Protein AF-A0AAV5ZDZ4-F1 (afdb_monomer_lite)

Structure (mmCIF, N/CA/C/O backbone):
data_AF-A0AAV5ZDZ4-F1
#
_entry.id   AF-A0AAV5ZDZ4-F1
#
loop_
_atom_site.group_PDB
_atom_site.id
_atom_site.type_symbol
_atom_site.label_atom_id
_atom_site.label_alt_id
_atom_site.label_comp_id
_atom_site.label_asym_id
_atom_site.label_entity_id
_atom_site.label_seq_id
_atom_site.pdbx_PDB_ins_code
_atom_site.Cartn_x
_atom_site.Cartn_y
_atom_site.Cartn_z
_atom_site.occupancy
_atom_site.B_iso_or_equiv
_atom_site.auth_seq_id
_atom_site.auth_comp_id
_atom_site.auth_asym_id
_atom_site.auth_atom_id
_atom_site.pdbx_PDB_model_num
ATOM 1 N N . LEU A 1 1 ? 1.459 -2.157 14.876 1.00 74.44 1 LEU A N 1
ATOM 2 C CA . LEU A 1 1 ? 1.953 -2.933 13.709 1.00 74.44 1 LEU A CA 1
ATOM 3 C C . LEU A 1 1 ? 1.713 -2.093 12.465 1.00 74.44 1 LEU A C 1
ATOM 5 O O . LEU A 1 1 ? 0.698 -1.417 12.431 1.00 74.44 1 LEU A O 1
ATOM 9 N N . LEU A 1 2 ? 2.621 -2.112 11.493 1.00 89.12 2 LEU A N 1
ATOM 10 C CA . LEU A 1 2 ? 2.486 -1.393 10.222 1.00 89.12 2 LEU A CA 1
ATOM 11 C C . LEU A 1 2 ? 2.109 -2.391 9.117 1.00 89.12 2 LEU A C 1
ATOM 13 O O . LEU A 1 2 ? 2.584 -3.526 9.137 1.00 89.12 2 LEU A O 1
ATOM 17 N N . VAL A 1 3 ? 1.254 -1.984 8.180 1.00 95.75 3 VAL A N 1
ATOM 18 C CA . VAL A 1 3 ? 0.971 -2.724 6.941 1.00 95.75 3 VAL A CA 1
ATOM 19 C C . VAL A 1 3 ? 1.407 -1.837 5.782 1.00 95.75 3 VAL A C 1
ATOM 21 O O . VAL A 1 3 ? 0.996 -0.683 5.707 1.00 95.75 3 VAL A O 1
ATOM 24 N N . GLN A 1 4 ? 2.265 -2.359 4.909 1.00 94.31 4 GLN A N 1
ATOM 25 C CA . GLN A 1 4 ? 2.805 -1.632 3.759 1.00 94.31 4 GLN A CA 1
ATOM 26 C C . GLN A 1 4 ? 2.337 -2.294 2.467 1.00 94.31 4 GLN A C 1
ATOM 28 O O . GLN A 1 4 ? 2.216 -3.514 2.405 1.00 94.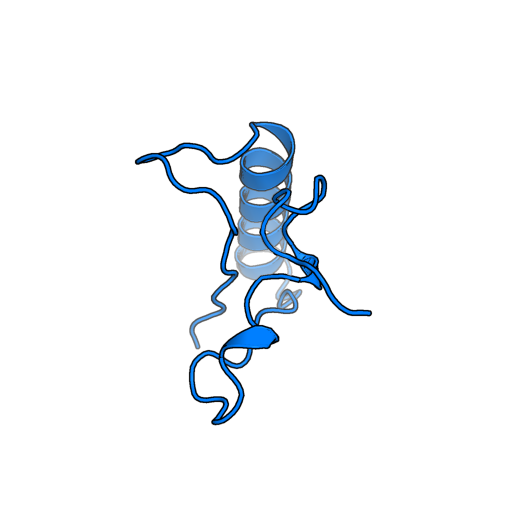31 4 GLN A O 1
ATOM 33 N N . ARG A 1 5 ? 2.061 -1.490 1.441 1.00 93.50 5 ARG A N 1
ATOM 34 C CA . ARG A 1 5 ? 1.649 -1.941 0.107 1.00 93.50 5 ARG A CA 1
ATOM 35 C C . ARG A 1 5 ? 2.455 -1.161 -0.916 1.00 93.50 5 ARG A C 1
ATOM 37 O O . ARG A 1 5 ? 2.344 0.063 -0.967 1.00 93.50 5 ARG A O 1
ATOM 44 N N . ALA A 1 6 ? 3.302 -1.839 -1.677 1.00 91.31 6 ALA A N 1
ATOM 45 C CA . ALA A 1 6 ? 4.058 -1.200 -2.742 1.00 91.31 6 ALA A CA 1
ATOM 46 C C . ALA A 1 6 ? 3.179 -1.041 -3.991 1.00 91.31 6 ALA A C 1
ATOM 48 O O . ALA A 1 6 ? 2.346 -1.892 -4.292 1.00 91.31 6 ALA A O 1
ATOM 49 N N . VAL A 1 7 ? 3.390 0.041 -4.736 1.00 88.56 7 VAL A N 1
ATOM 50 C CA . VAL A 1 7 ? 2.750 0.285 -6.036 1.00 88.56 7 VAL A CA 1
ATOM 51 C C . VAL A 1 7 ? 3.852 0.424 -7.077 1.00 88.56 7 VAL A C 1
ATOM 53 O O . VAL A 1 7 ? 4.823 1.152 -6.863 1.00 88.56 7 VAL A O 1
ATOM 56 N N . ARG A 1 8 ? 3.727 -0.299 -8.192 1.00 86.38 8 ARG A N 1
ATOM 57 C CA . ARG A 1 8 ? 4.736 -0.345 -9.256 1.00 86.38 8 ARG A CA 1
ATOM 58 C C . ARG A 1 8 ? 4.444 0.708 -10.318 1.00 86.38 8 ARG A C 1
ATOM 60 O O . ARG A 1 8 ? 3.776 0.424 -11.305 1.00 86.38 8 ARG A O 1
ATOM 67 N N . TRP A 1 9 ? 4.961 1.921 -10.127 1.00 82.69 9 TRP A N 1
ATOM 68 C CA . TRP A 1 9 ? 4.900 2.970 -11.147 1.00 82.69 9 TRP A CA 1
ATOM 69 C C . TRP A 1 9 ? 6.157 3.855 -11.129 1.00 82.69 9 TRP A C 1
ATOM 71 O O . TRP A 1 9 ? 6.660 4.157 -10.048 1.00 82.69 9 TRP A O 1
ATOM 81 N N . PRO A 1 10 ? 6.677 4.302 -12.289 1.00 73.31 10 PRO A N 1
ATOM 82 C CA . PRO A 1 10 ? 7.918 5.083 -12.360 1.00 73.31 10 PRO A CA 1
ATOM 83 C C . PRO A 1 10 ? 7.788 6.551 -11.906 1.00 73.31 10 PRO A C 1
ATOM 85 O O . PRO A 1 10 ? 8.797 7.243 -11.800 1.00 73.31 10 PRO A O 1
ATOM 88 N N . GLY A 1 11 ? 6.571 7.053 -11.664 1.00 77.56 11 GLY A N 1
ATOM 89 C CA . GLY A 1 11 ? 6.305 8.463 -11.348 1.00 77.56 11 GLY A CA 1
ATOM 90 C C . GLY A 1 11 ? 6.039 8.734 -9.863 1.00 77.56 11 GLY A C 1
ATOM 91 O O . GLY A 1 11 ? 5.403 7.930 -9.180 1.00 77.56 11 GLY A O 1
ATOM 92 N N . HIS A 1 12 ? 6.466 9.903 -9.370 1.00 79.31 12 HIS A N 1
ATOM 93 C CA . HIS A 1 12 ? 6.111 10.370 -8.026 1.00 79.31 12 HIS A CA 1
ATOM 94 C C . HIS A 1 12 ? 4.593 10.559 -7.913 1.00 79.31 12 HIS A C 1
ATOM 96 O O . HIS A 1 12 ? 3.977 11.196 -8.764 1.00 79.31 12 HIS A O 1
ATOM 102 N N . CYS A 1 13 ? 3.997 9.996 -6.864 1.00 81.31 13 CYS A N 1
ATOM 103 C CA . CYS A 1 13 ? 2.553 10.000 -6.625 1.00 81.31 13 CYS A CA 1
ATOM 104 C C . CYS A 1 13 ? 1.675 9.367 -7.713 1.00 81.31 13 CYS A C 1
ATOM 106 O O . CYS A 1 13 ? 0.468 9.595 -7.731 1.00 81.31 13 CYS A O 1
ATOM 108 N N . ALA A 1 14 ? 2.241 8.535 -8.585 1.00 80.62 14 ALA A N 1
ATOM 109 C CA . ALA A 1 14 ? 1.506 7.916 -9.683 1.00 80.62 14 ALA A CA 1
ATOM 110 C C . ALA A 1 14 ? 0.713 6.664 -9.260 1.00 80.62 14 ALA A C 1
ATOM 112 O O . ALA A 1 14 ? 0.725 5.632 -9.928 1.00 80.62 14 ALA A O 1
ATOM 113 N N . PHE A 1 15 ? 0.044 6.756 -8.116 1.00 79.50 15 PHE A N 1
ATOM 114 C CA . PHE A 1 15 ? -0.937 5.778 -7.667 1.00 79.50 15 PHE A CA 1
ATOM 115 C C . PHE A 1 15 ? -2.298 6.148 -8.258 1.00 79.50 15 PHE A C 1
ATOM 117 O O . PHE A 1 15 ? -2.692 7.314 -8.214 1.00 79.50 15 PHE A O 1
ATOM 124 N N . ASP A 1 16 ? -3.0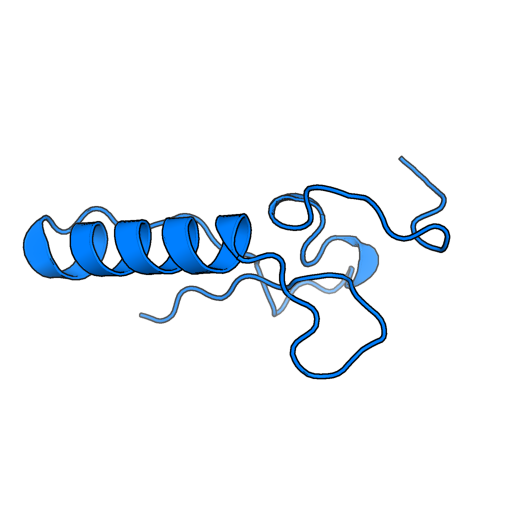08 5.154 -8.783 1.00 82.81 16 ASP A N 1
ATOM 125 C CA . ASP A 1 16 ? -4.393 5.316 -9.219 1.00 82.81 16 ASP A CA 1
ATOM 126 C C . ASP A 1 16 ? -5.291 5.689 -8.023 1.00 82.81 16 ASP A C 1
ATOM 128 O O . ASP A 1 16 ? -5.038 5.250 -6.892 1.00 82.81 16 ASP A O 1
ATOM 132 N N . SER A 1 17 ? -6.322 6.505 -8.255 1.00 88.06 17 SER A N 1
ATOM 133 C CA . SER A 1 17 ? -7.281 6.893 -7.214 1.00 88.06 17 SER A CA 1
ATOM 134 C C . SER A 1 17 ? -7.945 5.672 -6.577 1.00 88.06 17 SER A C 1
ATOM 136 O O . SER A 1 17 ? -8.064 5.628 -5.358 1.00 88.06 17 SER A O 1
ATOM 138 N N . GLU A 1 18 ? -8.254 4.636 -7.360 1.00 87.56 18 GLU A N 1
ATOM 139 C CA . GLU A 1 18 ? -8.860 3.394 -6.864 1.00 87.56 18 GLU A CA 1
ATOM 140 C C . GLU A 1 18 ? -7.979 2.707 -5.804 1.00 87.56 18 GLU A C 1
ATOM 142 O O . GLU A 1 18 ? -8.468 2.236 -4.776 1.00 87.56 18 GLU A O 1
ATOM 147 N N . ILE A 1 19 ? -6.653 2.710 -5.999 1.00 88.88 19 ILE A N 1
ATOM 148 C CA . ILE A 1 19 ? -5.699 2.132 -5.037 1.00 88.88 19 ILE A CA 1
ATOM 149 C C . ILE A 1 19 ? -5.710 2.931 -3.732 1.00 88.88 19 ILE A C 1
ATOM 151 O O . ILE A 1 19 ? -5.625 2.352 -2.646 1.00 88.88 19 ILE A O 1
ATOM 155 N N . ARG A 1 20 ? -5.775 4.263 -3.833 1.00 90.56 20 ARG A N 1
ATOM 156 C CA . ARG A 1 20 ? -5.778 5.151 -2.665 1.00 90.56 20 ARG A CA 1
ATOM 157 C C . ARG A 1 20 ? -7.058 4.995 -1.860 1.00 90.56 20 ARG A C 1
ATOM 159 O O . ARG A 1 20 ? -6.964 4.876 -0.641 1.00 90.56 20 ARG A O 1
ATOM 166 N N . ASP A 1 21 ? -8.200 4.965 -2.536 1.00 94.44 21 ASP A N 1
ATOM 167 C CA . ASP A 1 21 ? -9.512 4.850 -1.905 1.00 94.44 21 ASP A CA 1
ATOM 168 C C . ASP A 1 21 ? -9.619 3.511 -1.166 1.00 94.44 21 ASP A C 1
ATOM 170 O O . ASP A 1 21 ? -9.853 3.491 0.041 1.00 94.44 21 ASP A O 1
ATOM 174 N N . GLN A 1 22 ? -9.270 2.397 -1.822 1.00 93.38 22 GLN A N 1
ATOM 175 C CA . GLN A 1 22 ? -9.276 1.082 -1.174 1.00 93.38 22 GLN A CA 1
ATOM 176 C C . GLN A 1 22 ? -8.293 0.992 0.005 1.00 93.38 22 GLN A C 1
ATOM 178 O O . GLN A 1 22 ? -8.588 0.372 1.028 1.00 93.38 22 GLN A O 1
ATOM 183 N N . ALA A 1 23 ? -7.099 1.586 -0.110 1.00 93.94 23 ALA A N 1
ATOM 184 C CA . ALA A 1 23 ? -6.139 1.604 0.993 1.00 93.94 23 ALA A CA 1
ATOM 185 C C . ALA A 1 23 ? -6.640 2.425 2.189 1.00 93.94 23 ALA A C 1
ATOM 187 O O . ALA A 1 23 ? -6.342 2.075 3.334 1.00 93.94 23 ALA A O 1
ATOM 188 N N . PHE A 1 24 ? -7.393 3.495 1.932 1.00 95.69 24 PHE A N 1
ATOM 189 C CA . PHE A 1 24 ? -8.006 4.300 2.976 1.00 95.69 24 PHE A CA 1
ATOM 190 C C . PHE A 1 24 ? -9.169 3.564 3.648 1.00 95.69 24 PHE A C 1
ATOM 192 O O . PHE A 1 24 ? -9.194 3.484 4.875 1.00 95.69 24 PHE A O 1
ATOM 199 N N . ASP A 1 25 ? -10.057 2.940 2.876 1.00 97.56 25 ASP A N 1
ATOM 200 C CA . ASP A 1 25 ? -11.161 2.133 3.408 1.00 97.56 25 ASP A CA 1
ATOM 201 C C . ASP A 1 25 ? -10.652 0.988 4.297 1.00 97.56 25 ASP A C 1
ATOM 203 O O . ASP A 1 25 ? -11.172 0.749 5.390 1.00 97.56 25 ASP A O 1
ATOM 207 N N . ASP A 1 26 ? -9.572 0.324 3.879 1.00 97.25 26 ASP A N 1
ATOM 208 C CA . ASP A 1 26 ? -8.928 -0.732 4.660 1.00 97.25 26 ASP A CA 1
ATOM 209 C C . ASP A 1 26 ? -8.295 -0.206 5.958 1.00 97.25 26 ASP A C 1
ATOM 211 O O . ASP A 1 26 ? -8.324 -0.887 6.988 1.00 97.25 26 ASP A O 1
ATOM 215 N N . LEU A 1 27 ? -7.721 1.003 5.935 1.00 96.88 27 LEU A N 1
ATOM 216 C CA . LEU A 1 27 ? -7.199 1.658 7.135 1.00 96.88 27 LEU A CA 1
ATOM 217 C C . LEU A 1 27 ? -8.333 1.968 8.117 1.00 96.88 27 LEU A C 1
ATOM 219 O O . LEU A 1 27 ? -8.204 1.664 9.304 1.00 96.88 27 LEU A O 1
ATOM 223 N N . VAL A 1 28 ? -9.442 2.529 7.630 1.00 97.94 28 VAL A N 1
ATOM 224 C CA . VAL A 1 28 ? -10.628 2.823 8.444 1.00 97.94 28 VAL A CA 1
ATOM 225 C C . VAL A 1 28 ? -11.187 1.533 9.046 1.00 97.94 28 VAL A C 1
ATOM 227 O O . VAL A 1 28 ? -11.375 1.454 10.258 1.00 97.94 28 VAL A O 1
ATOM 230 N N . ALA A 1 29 ? -11.353 0.474 8.248 1.00 98.25 29 ALA A N 1
ATOM 231 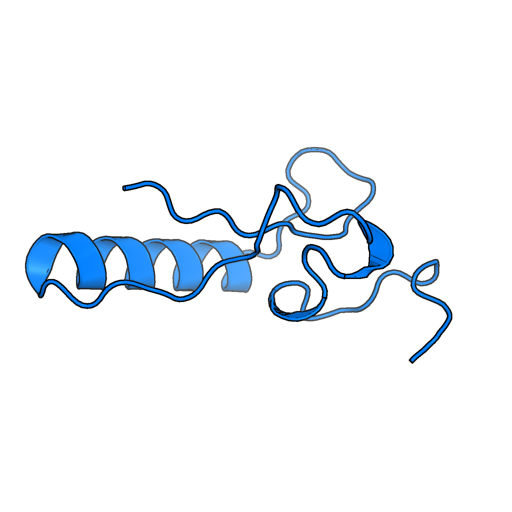C CA . ALA A 1 29 ? -11.816 -0.824 8.736 1.00 98.25 29 ALA A CA 1
ATOM 232 C C . ALA A 1 29 ? -10.877 -1.432 9.792 1.00 98.25 29 ALA A C 1
ATOM 234 O O . ALA A 1 29 ? -11.342 -2.040 10.762 1.00 98.25 29 ALA A O 1
ATOM 235 N N . TRP A 1 30 ? -9.563 -1.252 9.651 1.00 97.50 30 TRP A N 1
ATOM 236 C CA . TRP A 1 30 ? -8.619 -1.711 10.663 1.00 97.50 30 TRP A CA 1
ATOM 237 C C . TRP A 1 30 ? -8.762 -0.936 11.970 1.00 97.50 30 TRP A C 1
ATOM 239 O O . TRP A 1 30 ? -8.843 -1.549 13.035 1.00 97.50 30 TRP A O 1
ATOM 249 N N . VAL A 1 31 ? -8.812 0.393 11.896 1.00 96.88 31 VAL A N 1
ATOM 250 C CA . VAL A 1 31 ? -8.889 1.261 13.076 1.00 96.88 31 VAL A CA 1
ATOM 251 C C . VAL A 1 31 ? -10.218 1.083 13.807 1.00 96.88 31 VAL A C 1
ATOM 253 O O . VAL A 1 31 ? -10.227 0.936 15.025 1.00 96.88 31 VAL A O 1
ATOM 256 N N . GLU A 1 32 ? -11.332 1.059 13.080 1.00 98.25 32 GLU A N 1
ATOM 257 C CA . GLU A 1 32 ? -12.668 1.043 13.678 1.00 98.25 32 GLU A CA 1
ATOM 258 C C . GLU A 1 32 ? -13.146 -0.360 14.056 1.00 98.25 32 GLU A C 1
ATOM 260 O O . GLU A 1 32 ? -13.897 -0.522 15.017 1.00 98.25 32 GLU A O 1
ATOM 265 N N . LYS A 1 33 ? -12.745 -1.384 13.293 1.00 98.06 33 LYS A N 1
ATOM 266 C CA . LYS A 1 33 ? -13.306 -2.744 13.405 1.00 98.06 33 LYS A CA 1
ATOM 267 C C . LYS A 1 33 ? -12.252 -3.804 13.722 1.00 98.06 33 LYS A C 1
ATOM 269 O O . LYS A 1 33 ? -12.587 -4.979 13.837 1.00 98.06 33 LYS A O 1
ATOM 274 N N . GLY A 1 34 ? -10.979 -3.424 13.837 1.00 97.12 34 GLY A N 1
ATOM 275 C CA . GLY A 1 34 ? -9.878 -4.355 14.095 1.00 97.12 34 GLY A CA 1
ATOM 276 C C . GLY A 1 34 ? -9.537 -5.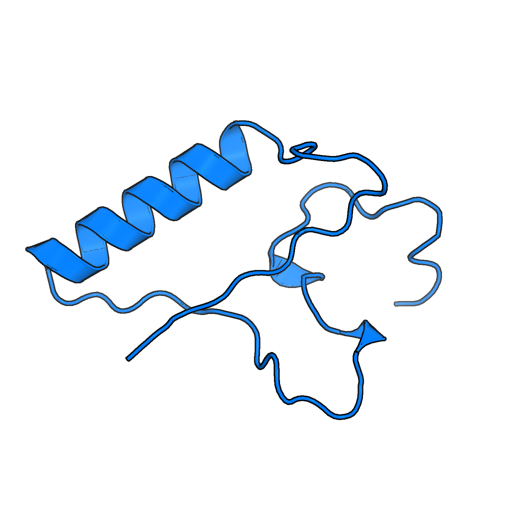271 12.915 1.00 97.12 34 GLY A C 1
ATOM 277 O O . GLY A 1 34 ? -8.723 -6.183 13.067 1.00 97.12 34 GLY A O 1
ATOM 278 N N . VAL A 1 35 ? -10.121 -5.047 11.731 1.00 97.69 35 VAL A N 1
ATOM 279 C CA . VAL A 1 35 ? -9.898 -5.883 10.544 1.00 97.69 35 VAL A CA 1
ATOM 280 C C . VAL A 1 35 ? -8.568 -5.501 9.904 1.00 97.69 35 VAL A C 1
ATOM 282 O O . VAL A 1 35 ? -8.491 -4.587 9.090 1.00 97.69 35 VAL A O 1
ATOM 285 N N . LYS A 1 36 ? -7.490 -6.184 10.297 1.00 96.81 36 LYS A N 1
ATOM 286 C CA . LYS A 1 36 ? -6.153 -5.900 9.769 1.00 96.81 36 LYS A CA 1
ATOM 287 C C . LYS A 1 36 ? -6.065 -6.259 8.273 1.00 96.81 36 LYS A C 1
ATOM 289 O O . LYS A 1 36 ? -6.248 -7.430 7.932 1.00 96.81 36 LYS A O 1
ATOM 294 N N . PRO A 1 37 ? -5.694 -5.316 7.391 1.00 96.75 37 PRO A N 1
ATOM 295 C CA . PRO A 1 37 ? -5.500 -5.607 5.982 1.00 96.75 37 PRO A CA 1
ATOM 296 C C . PRO A 1 37 ? -4.270 -6.476 5.718 1.00 96.75 37 PRO A C 1
ATOM 298 O O . PRO A 1 37 ? -3.283 -6.459 6.459 1.00 96.75 37 PRO A O 1
ATOM 301 N N . ALA A 1 38 ? -4.286 -7.161 4.575 1.00 95.50 38 ALA A N 1
ATOM 302 C CA . ALA A 1 38 ? -3.067 -7.719 4.008 1.00 95.50 38 ALA A CA 1
ATOM 303 C C . ALA A 1 38 ? -2.134 -6.604 3.497 1.00 95.50 38 ALA A C 1
ATOM 305 O O . ALA A 1 38 ? -2.589 -5.533 3.076 1.00 95.50 38 ALA A O 1
ATOM 306 N N . GLY A 1 39 ? -0.835 -6.893 3.495 1.00 94.94 39 GLY A N 1
ATOM 307 C CA . GLY A 1 39 ? 0.212 -6.055 2.913 1.00 94.94 39 GLY A CA 1
ATOM 308 C C . GLY A 1 39 ? 1.313 -6.902 2.290 1.00 94.94 39 GLY A C 1
ATOM 309 O O . GLY A 1 39 ? 1.216 -8.129 2.261 1.00 94.94 39 GLY A O 1
ATOM 310 N N . ASP A 1 40 ? 2.341 -6.227 1.798 1.00 95.25 40 ASP A N 1
ATOM 311 C CA . ASP A 1 40 ? 3.561 -6.842 1.295 1.00 95.25 40 ASP A CA 1
ATOM 312 C C . ASP A 1 40 ? 4.530 -7.144 2.442 1.00 95.25 40 ASP A C 1
ATOM 314 O O . ASP A 1 40 ? 4.658 -6.367 3.394 1.00 95.25 40 ASP A O 1
ATOM 318 N N . ASP A 1 41 ? 5.264 -8.248 2.314 1.00 94.31 41 ASP A N 1
ATOM 319 C CA . ASP A 1 41 ? 6.476 -8.467 3.096 1.00 94.31 41 ASP A CA 1
ATOM 320 C C . ASP A 1 41 ? 7.610 -7.616 2.513 1.00 94.31 41 ASP A C 1
ATOM 322 O O . ASP A 1 41 ? 8.315 -8.029 1.595 1.00 94.31 41 ASP A O 1
ATOM 326 N N . VAL A 1 42 ? 7.775 -6.401 3.035 1.00 93.31 42 VAL A N 1
ATOM 327 C CA . VAL A 1 42 ? 8.793 -5.448 2.560 1.00 93.31 42 VAL A CA 1
ATOM 328 C C . VAL A 1 42 ? 10.230 -5.865 2.878 1.00 93.31 42 VAL A C 1
ATOM 330 O O . VAL A 1 42 ? 11.162 -5.237 2.377 1.00 93.31 42 VAL A O 1
ATOM 333 N N . LEU A 1 43 ? 10.417 -6.900 3.700 1.00 93.56 43 LEU A N 1
ATOM 334 C CA . LEU A 1 43 ? 11.727 -7.440 4.057 1.00 93.56 43 LEU A CA 1
ATOM 335 C C . LEU A 1 43 ? 12.093 -8.680 3.228 1.00 93.56 43 LEU A C 1
ATOM 337 O O . LEU A 1 43 ? 13.162 -9.253 3.439 1.00 93.56 43 LEU A O 1
ATOM 341 N N . THR A 1 44 ? 11.244 -9.072 2.270 1.00 93.00 44 THR A N 1
ATOM 342 C CA . THR A 1 44 ? 11.515 -10.174 1.342 1.00 93.00 44 THR A CA 1
ATOM 343 C C . THR A 1 44 ? 12.857 -10.007 0.625 1.00 93.00 44 THR A C 1
ATOM 345 O O . THR A 1 44 ? 13.219 -8.919 0.163 1.00 93.00 44 THR A O 1
ATOM 348 N N . ALA A 1 45 ? 13.585 -11.116 0.480 1.00 94.94 45 ALA A N 1
ATOM 349 C CA . ALA A 1 45 ? 14.795 -11.162 -0.334 1.00 94.94 45 ALA A CA 1
ATOM 350 C C . ALA A 1 45 ? 14.477 -10.934 -1.824 1.00 94.94 45 ALA A C 1
ATOM 352 O O . ALA A 1 45 ? 15.238 -10.263 -2.525 1.00 94.94 45 ALA A O 1
ATOM 353 N N . ASP A 1 46 ? 13.332 -11.438 -2.301 1.00 92.50 46 ASP A N 1
ATOM 354 C CA . ASP A 1 46 ? 12.888 -11.248 -3.681 1.00 92.50 46 ASP A CA 1
ATOM 355 C C . ASP A 1 46 ? 11.997 -10.008 -3.829 1.00 92.50 46 ASP A C 1
ATOM 357 O O . ASP A 1 46 ? 10.763 -10.047 -3.761 1.00 92.50 46 ASP A O 1
ATOM 361 N N . ARG A 1 47 ? 12.652 -8.882 -4.108 1.00 89.81 47 ARG A N 1
ATOM 362 C CA . ARG A 1 47 ? 12.018 -7.581 -4.367 1.00 89.81 47 ARG A CA 1
ATOM 363 C C . ARG A 1 47 ? 11.135 -7.565 -5.620 1.00 89.81 47 ARG A C 1
ATOM 365 O O . ARG A 1 47 ? 10.303 -6.664 -5.758 1.00 89.81 47 ARG A O 1
ATOM 372 N N . ALA A 1 48 ? 11.273 -8.530 -6.533 1.00 86.75 48 ALA A N 1
ATOM 373 C CA . ALA A 1 48 ? 10.434 -8.607 -7.727 1.00 86.75 48 ALA A CA 1
ATOM 374 C C . ALA A 1 48 ? 8.969 -8.941 -7.3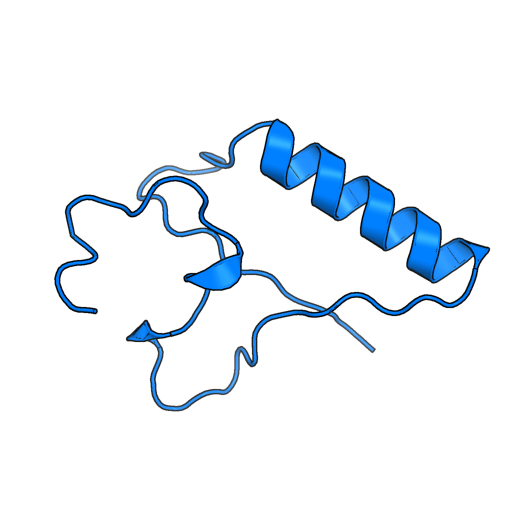93 1.00 86.75 48 ALA A C 1
ATOM 376 O O . ALA A 1 48 ? 8.093 -8.737 -8.235 1.00 86.75 48 ALA A O 1
ATOM 377 N N . THR A 1 49 ? 8.685 -9.396 -6.169 1.00 86.88 49 THR A N 1
ATOM 378 C CA . THR A 1 49 ? 7.329 -9.719 -5.692 1.00 86.88 49 THR A CA 1
ATOM 379 C C . THR A 1 49 ? 6.552 -8.520 -5.141 1.00 86.88 49 THR A C 1
ATOM 381 O O . THR A 1 49 ? 5.324 -8.497 -5.238 1.00 86.88 49 THR A O 1
ATOM 384 N N . LEU A 1 50 ? 7.241 -7.500 -4.613 1.00 91.44 50 LEU A N 1
ATOM 385 C CA . LEU A 1 50 ? 6.614 -6.359 -3.928 1.00 91.44 50 LEU A CA 1
ATOM 386 C C . LEU A 1 50 ? 5.599 -5.652 -4.824 1.00 91.44 50 LEU A C 1
ATOM 388 O O . LEU A 1 50 ? 5.898 -5.375 -5.979 1.00 91.44 50 LEU A O 1
ATOM 392 N N . GLY A 1 51 ? 4.403 -5.340 -4.338 1.00 89.69 51 GLY A N 1
ATOM 393 C CA . GLY A 1 51 ? 3.420 -4.576 -5.103 1.00 89.69 51 GLY A CA 1
ATOM 394 C C . GLY A 1 51 ? 2.765 -5.296 -6.283 1.00 89.69 51 GLY A C 1
ATOM 395 O O . GLY A 1 51 ? 1.874 -4.715 -6.900 1.00 89.69 51 GLY A O 1
ATOM 396 N N . ARG A 1 52 ? 3.117 -6.560 -6.584 1.00 88.31 52 ARG A N 1
ATOM 397 C CA . ARG A 1 52 ? 2.439 -7.351 -7.635 1.00 88.31 52 ARG A CA 1
ATOM 398 C C . ARG A 1 52 ? 0.944 -7.530 -7.353 1.00 88.31 52 ARG A C 1
ATOM 400 O O . ARG A 1 52 ? 0.150 -7.580 -8.282 1.00 88.31 52 ARG A O 1
ATOM 407 N N . ARG A 1 53 ? 0.560 -7.608 -6.074 1.00 88.94 53 ARG A N 1
ATOM 408 C CA . ARG A 1 53 ? -0.841 -7.732 -5.642 1.00 88.94 53 ARG A CA 1
ATOM 409 C C . ARG A 1 53 ? -1.623 -6.420 -5.743 1.00 88.94 53 ARG A C 1
ATOM 411 O O . ARG A 1 53 ? -2.826 -6.455 -5.964 1.00 88.94 53 ARG A O 1
ATOM 418 N N . TRP A 1 54 ? -0.956 -5.290 -5.519 1.00 88.25 54 TRP A N 1
ATOM 419 C CA . TRP A 1 54 ? -1.602 -3.986 -5.322 1.00 88.25 54 TRP A CA 1
ATOM 420 C C . TRP A 1 54 ? -1.531 -3.082 -6.550 1.00 88.25 54 TRP A C 1
ATOM 422 O O . TRP A 1 54 ? -2.135 -2.016 -6.550 1.00 88.25 54 TRP A O 1
ATOM 432 N N . THR A 1 55 ? -0.791 -3.489 -7.584 1.00 85.06 55 THR A N 1
ATOM 433 C CA . THR A 1 55 ? -0.674 -2.744 -8.839 1.00 85.06 55 THR A CA 1
ATOM 434 C C . THR A 1 55 ? -1.660 -3.336 -9.858 1.00 85.06 55 THR A C 1
ATOM 436 O O . THR A 1 55 ? -1.367 -4.384 -10.432 1.00 85.06 55 THR A O 1
ATOM 439 N N . PRO A 1 56 ? -2.827 -2.706 -10.097 1.00 76.38 56 PRO A N 1
ATOM 440 C CA . PRO A 1 56 ? -3.883 -3.261 -10.948 1.00 76.38 56 PRO A CA 1
ATOM 441 C C . PRO A 1 56 ? -3.485 -3.306 -12.428 1.00 76.38 56 PRO A C 1
ATOM 443 O O . PRO A 1 56 ? -3.919 -4.188 -13.165 1.00 76.38 56 PRO A O 1
ATOM 446 N N . ARG A 1 57 ? -2.636 -2.368 -12.867 1.00 75.94 57 ARG A N 1
ATOM 447 C CA . ARG A 1 57 ? -2.042 -2.356 -14.206 1.00 75.94 57 ARG A CA 1
ATOM 448 C C . ARG A 1 57 ? -0.557 -2.690 -14.087 1.00 75.94 57 ARG A C 1
ATOM 450 O O . ARG A 1 57 ? 0.187 -1.836 -13.608 1.00 75.94 57 ARG A O 1
ATOM 457 N N . PRO A 1 58 ? -0.120 -3.890 -14.506 1.00 67.50 58 PRO A N 1
ATOM 458 C CA . PRO A 1 58 ? 1.295 -4.234 -14.527 1.00 67.50 58 PRO A CA 1
ATOM 459 C C . PRO A 1 58 ? 2.072 -3.190 -15.324 1.00 67.50 58 PRO A C 1
ATOM 461 O O . PRO A 1 58 ? 1.635 -2.780 -16.405 1.00 67.50 58 PRO A O 1
ATOM 464 N N . HIS A 1 59 ? 3.214 -2.751 -14.804 1.00 68.38 59 HIS A N 1
ATOM 465 C CA . HIS A 1 59 ? 4.078 -1.879 -15.580 1.00 68.38 59 HIS A CA 1
ATOM 466 C C . HIS A 1 59 ? 4.637 -2.684 -16.768 1.00 68.38 59 HIS A C 1
ATOM 468 O O . HIS A 1 59 ? 4.937 -3.864 -16.598 1.00 68.38 59 HIS A O 1
ATOM 474 N N . PRO A 1 60 ? 4.853 -2.099 -17.962 1.00 68.69 60 PRO A N 1
ATOM 475 C CA . PRO A 1 60 ? 5.423 -2.834 -19.099 1.00 68.69 60 PRO A CA 1
ATOM 476 C C . PRO A 1 60 ? 6.775 -3.515 -18.811 1.00 68.69 60 PRO A C 1
ATOM 478 O O . PRO A 1 60 ? 7.131 -4.481 -19.474 1.00 68.69 60 PRO A O 1
ATOM 481 N N . ALA A 1 61 ? 7.518 -3.020 -17.814 1.00 64.88 61 ALA A N 1
ATOM 482 C CA . ALA A 1 61 ? 8.769 -3.620 -17.338 1.00 64.88 61 ALA A CA 1
ATOM 483 C C . ALA A 1 61 ? 8.580 -4.791 -16.348 1.00 64.88 61 ALA A C 1
ATOM 485 O O . ALA A 1 61 ? 9.554 -5.458 -16.011 1.00 64.88 61 ALA A O 1
ATOM 486 N N . ASP A 1 62 ? 7.356 -5.067 -15.889 1.00 62.97 62 ASP A N 1
ATOM 487 C CA . ASP A 1 62 ? 7.010 -6.267 -15.121 1.00 62.97 62 ASP A CA 1
ATOM 488 C C . ASP A 1 62 ? 6.863 -7.468 -16.082 1.00 62.97 62 ASP A C 1
ATOM 490 O O . ASP A 1 62 ? 5.804 -8.081 -16.215 1.00 62.97 62 ASP A O 1
ATOM 494 N N . THR A 1 63 ? 7.930 -7.801 -16.812 1.00 54.91 63 THR A N 1
ATOM 495 C CA . THR A 1 63 ? 7.977 -8.997 -17.661 1.00 54.91 63 THR A CA 1
ATOM 496 C C . THR A 1 63 ? 8.304 -10.220 -16.807 1.00 54.91 63 THR A C 1
ATOM 498 O O . THR A 1 63 ? 9.408 -10.316 -16.275 1.00 54.91 63 THR A O 1
ATOM 501 N N . GLY A 1 64 ? 7.369 -11.167 -16.698 1.00 58.34 64 GLY A N 1
ATOM 502 C CA . GLY A 1 64 ? 7.605 -12.473 -16.070 1.00 58.34 64 GLY A CA 1
ATOM 503 C C . GLY A 1 64 ? 6.573 -12.812 -14.999 1.00 58.34 64 GLY A C 1
ATOM 504 O O . GLY A 1 64 ? 6.640 -12.307 -13.871 1.00 58.34 64 GLY A O 1
ATOM 505 N N . ARG A 1 65 ? 5.624 -13.672 -15.386 1.00 49.41 65 ARG A N 1
ATOM 506 C CA . ARG A 1 65 ? 4.712 -14.349 -14.463 1.00 49.41 65 ARG A CA 1
ATOM 507 C C . ARG A 1 65 ? 5.508 -15.308 -13.589 1.00 49.41 65 ARG A C 1
ATOM 509 O O . ARG A 1 65 ? 6.257 -16.118 -14.173 1.00 49.41 65 ARG A O 1
#

Radius of gyration: 12.89 Å; chains: 1; bounding box: 28×25×33 Å

pLDDT: mean 86.77, std 11.54, range [49.41, 98.25]

Secondary structure (DSSP, 8-state):
---------SSTT---HHHHHHHHHHHHHHHHH--PP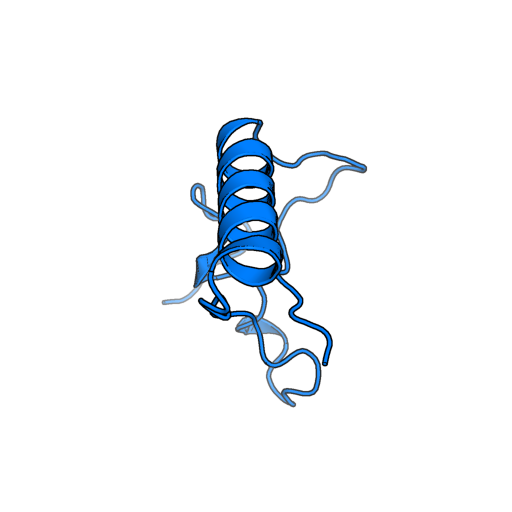P---TT-S-GGGTTTTT-SS--TT----

Sequence (65 aa):
LLVQRAVRWPGHCAFDSEIRDQAFDDLVAWVEKGVKPAGDDVLTADRATLGRRWTPRPHPADTGR

Foldseek 3Di:
DDAAADEDDPDDVPDDPVLVVVVVVQVCCCVPPVNHDHHDPPVDPPPLPGNPVSHPDDDPVNPDD